Protein AF-X1E341-F1 (afdb_monomer_lite)

Foldseek 3Di:
DPDDPLVVDDDPVNVVVVVVVVVCLQVVQQVCCVPPVVHQDPPDCSNVVNVVSRVVSSVVVVVCVVPPDDDDPVVVCCVCVPPVVVVVVVVVVCVVVVD

Sequence (99 aa):
IVGGPLIEYSGSGLAIYRLMKNMLMFTVPFFLIIVFIGGLRFDGIHLLYGGLKYIGLVALMTVIRNTNPRVRIDQAVKFFWGPMTVIAIIAIILALLGR

Organism: NCBI:txid412755

InterPro domains:
  IPR001694 NADH:ubiquinone oxidoreductase, subunit 1/F420H2 oxidoreductase subunit H [PF00146] (1-95)
  IPR052561 Complex I Subunit 1 [PTHR43359] (3-98)

Secondary structure (DSSP, 8-state):
---GGGGT--HHHHHHHHHHHHHHHHHHHHHHHHHHS-----STHHHHHHHHHHHHHHHHHHHHHHHSPPPPHHHHHHHIIIIIHHHHHHHHHHHHHT-

Structure (mmCIF, N/CA/C/O backbone):
data_AF-X1E341-F1
#
_entry.id   AF-X1E341-F1
#
loop_
_atom_site.group_PDB
_atom_site.id
_atom_site.type_symbol
_atom_site.label_atom_id
_atom_site.label_alt_id
_atom_site.label_comp_id
_atom_site.label_asym_id
_atom_site.label_entity_id
_atom_site.label_seq_id
_atom_site.pdbx_PDB_ins_code
_atom_site.Cartn_x
_atom_site.Cartn_y
_atom_site.Cartn_z
_atom_site.occupancy
_atom_site.B_iso_or_equiv
_atom_site.auth_seq_id
_atom_site.auth_comp_id
_atom_site.auth_asym_id
_atom_site.auth_atom_id
_atom_site.pdbx_PDB_model_num
ATOM 1 N N . ILE A 1 1 ? -13.423 2.663 20.560 1.00 53.91 1 ILE A N 1
ATOM 2 C CA . ILE A 1 1 ? -12.636 1.535 21.108 1.00 53.91 1 ILE A CA 1
ATOM 3 C C . ILE A 1 1 ? -11.196 2.017 21.220 1.00 53.91 1 ILE A C 1
ATOM 5 O O . ILE A 1 1 ? -10.599 2.343 20.198 1.00 53.91 1 ILE A O 1
ATOM 9 N N . VAL A 1 2 ? -10.718 2.214 22.452 1.00 55.06 2 VAL A N 1
ATOM 10 C CA . VAL A 1 2 ? -9.344 2.652 22.752 1.00 55.06 2 VAL A CA 1
ATOM 11 C C . VAL A 1 2 ? -8.387 1.504 22.393 1.00 55.06 2 VAL A C 1
ATOM 13 O O . VAL A 1 2 ? -8.775 0.341 22.450 1.00 55.06 2 VAL A O 1
ATOM 16 N N . GLY A 1 3 ? -7.217 1.842 21.848 1.00 68.00 3 GLY A N 1
ATOM 17 C CA . GLY A 1 3 ? -6.499 1.031 20.862 1.00 68.00 3 GLY A CA 1
ATOM 18 C C . GLY A 1 3 ? -5.933 -0.310 21.329 1.00 68.00 3 GLY A C 1
ATOM 19 O O . GLY A 1 3 ? -4.728 -0.407 21.481 1.00 68.00 3 GLY A O 1
ATOM 20 N N . GLY A 1 4 ? -6.764 -1.352 21.407 1.00 77.50 4 GLY A N 1
ATOM 21 C CA . GLY A 1 4 ? -6.359 -2.767 21.416 1.00 77.50 4 GLY A CA 1
ATOM 22 C C . GLY A 1 4 ? -5.190 -3.106 22.360 1.00 77.50 4 GLY A C 1
ATOM 23 O O . GLY A 1 4 ? -5.028 -2.444 23.377 1.00 77.50 4 GLY A O 1
ATOM 24 N N . PRO A 1 5 ? -4.328 -4.079 22.008 1.00 75.06 5 PRO A N 1
ATOM 25 C CA . PRO A 1 5 ? -3.173 -4.460 22.833 1.00 75.06 5 PRO A CA 1
ATOM 26 C C . PRO A 1 5 ? -2.136 -3.342 23.022 1.00 75.06 5 PRO A C 1
ATOM 28 O O . PRO A 1 5 ? -1.254 -3.440 23.864 1.00 75.06 5 PRO A O 1
ATOM 31 N N . LEU A 1 6 ? -2.202 -2.264 22.230 1.00 75.88 6 LEU A N 1
ATOM 32 C CA . LEU A 1 6 ? -1.189 -1.202 22.234 1.00 75.88 6 LEU A CA 1
ATOM 33 C C . LEU A 1 6 ? -1.169 -0.379 23.515 1.00 75.88 6 LEU A C 1
ATOM 35 O O . LEU A 1 6 ? -0.186 0.311 23.764 1.00 75.88 6 LEU A O 1
ATOM 39 N N . ILE A 1 7 ? -2.252 -0.420 24.284 1.00 78.38 7 ILE A N 1
ATOM 40 C CA . ILE A 1 7 ? -2.379 0.331 25.534 1.00 78.38 7 ILE A CA 1
ATOM 41 C C . ILE A 1 7 ? -1.699 -0.364 26.713 1.00 78.38 7 ILE A C 1
ATOM 43 O O . ILE A 1 7 ? -1.444 0.282 27.722 1.00 78.38 7 ILE A O 1
ATOM 47 N N . GLU A 1 8 ? -1.400 -1.656 26.581 1.00 83.44 8 GLU A N 1
ATOM 48 C CA . GLU A 1 8 ? -0.775 -2.463 27.634 1.00 83.44 8 GLU A CA 1
ATOM 49 C C . GLU A 1 8 ? 0.757 -2.377 27.588 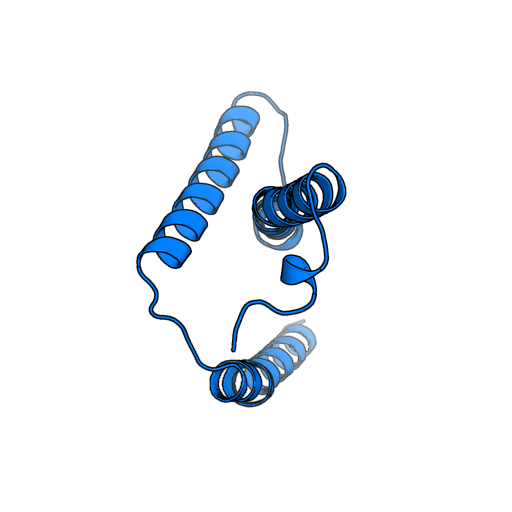1.00 83.44 8 GLU A C 1
ATOM 51 O O . GLU A 1 8 ? 1.432 -2.600 28.591 1.00 83.44 8 GLU A O 1
ATOM 56 N N . TYR A 1 9 ? 1.322 -2.015 26.432 1.00 82.75 9 TYR A N 1
ATOM 57 C CA . TYR A 1 9 ? 2.766 -1.916 26.240 1.00 82.75 9 TYR A CA 1
ATOM 58 C C . TYR A 1 9 ? 3.289 -0.500 26.497 1.00 82.75 9 TYR A C 1
ATOM 60 O O . TYR A 1 9 ? 2.756 0.490 25.997 1.00 82.75 9 TYR A O 1
ATOM 68 N N . SER A 1 10 ? 4.418 -0.410 27.199 1.00 82.88 10 SER A N 1
ATOM 69 C CA . SER A 1 10 ? 5.156 0.833 27.439 1.00 82.88 10 SER A CA 1
ATOM 70 C C . SER A 1 10 ? 6.534 0.818 26.760 1.00 82.88 10 SER A C 1
ATOM 72 O O . SER A 1 10 ? 7.032 -0.230 26.341 1.00 82.88 10 SER A O 1
ATOM 74 N N . GLY A 1 11 ? 7.138 2.005 26.610 1.00 86.88 11 GLY A N 1
ATOM 75 C CA . GLY A 1 11 ? 8.544 2.197 26.230 1.00 86.88 11 GLY A CA 1
ATOM 76 C C . GLY A 1 11 ? 9.015 1.376 25.022 1.00 86.88 11 GLY A C 1
ATOM 77 O O . GLY A 1 11 ? 8.695 1.692 23.874 1.00 86.88 11 GLY A O 1
ATOM 78 N N . SER A 1 12 ? 9.800 0.331 25.293 1.00 85.75 12 SER A N 1
ATOM 79 C CA . SER A 1 12 ? 10.434 -0.529 24.287 1.00 85.75 12 SER A CA 1
ATOM 80 C C . SER A 1 12 ? 9.439 -1.403 23.517 1.00 85.75 12 SER A C 1
ATOM 82 O O . SER A 1 12 ? 9.535 -1.494 22.293 1.00 85.75 12 SER A O 1
ATOM 84 N N . GLY A 1 13 ? 8.443 -1.993 24.188 1.00 85.50 13 GLY A N 1
ATOM 85 C CA . GLY A 1 13 ? 7.434 -2.840 23.538 1.00 85.50 13 GLY A CA 1
ATOM 86 C C . GLY A 1 13 ? 6.587 -2.051 22.537 1.00 85.50 13 GLY A C 1
ATOM 87 O O . GLY A 1 13 ? 6.35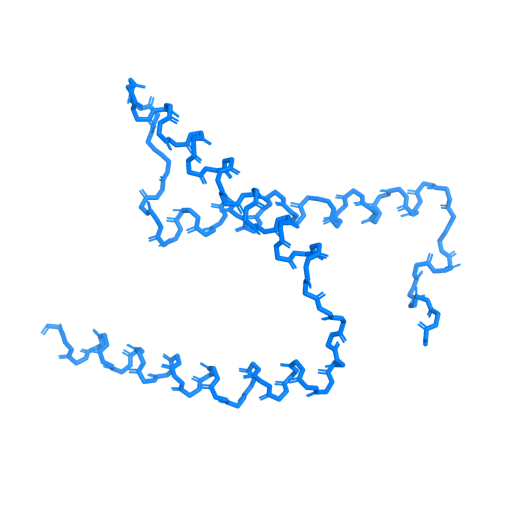5 -2.489 21.408 1.00 85.50 13 GLY A O 1
ATOM 88 N N . LEU A 1 14 ? 6.218 -0.821 22.906 1.00 86.94 14 LEU A N 1
ATOM 89 C CA . LEU A 1 14 ? 5.515 0.093 22.008 1.00 86.94 14 LEU A CA 1
ATOM 90 C C . LEU A 1 14 ? 6.390 0.510 20.814 1.00 86.94 14 LEU A C 1
A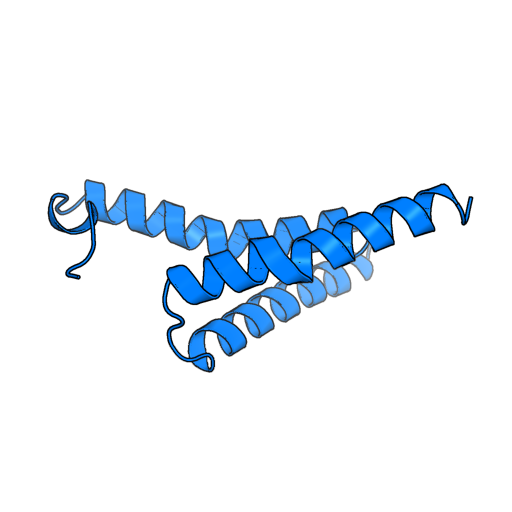TOM 92 O O . LEU A 1 14 ? 5.882 0.634 19.696 1.00 86.94 14 LEU A O 1
ATOM 96 N N . ALA A 1 15 ? 7.693 0.717 21.027 1.00 87.50 15 ALA A N 1
ATOM 97 C CA . ALA A 1 15 ? 8.629 1.069 19.961 1.00 87.50 15 ALA A CA 1
ATOM 98 C C . ALA A 1 15 ? 8.774 -0.061 18.930 1.00 87.50 15 ALA A C 1
ATOM 100 O O . ALA A 1 15 ? 8.668 0.204 17.732 1.00 87.50 15 ALA A O 1
ATOM 101 N N . ILE A 1 16 ? 8.926 -1.312 19.379 1.00 90.19 16 ILE A N 1
ATOM 102 C CA . ILE A 1 16 ? 9.008 -2.489 18.496 1.00 90.19 16 ILE A CA 1
ATOM 103 C C . ILE A 1 16 ? 7.729 -2.625 17.670 1.00 90.19 16 ILE A C 1
ATOM 105 O O . ILE A 1 16 ? 7.788 -2.782 16.451 1.00 90.19 16 ILE A O 1
ATOM 109 N N . TYR A 1 17 ? 6.562 -2.486 18.298 1.00 87.12 17 TYR A N 1
ATOM 110 C CA . TYR A 1 17 ? 5.301 -2.564 17.566 1.00 87.12 17 TYR A CA 1
ATOM 111 C C . TYR A 1 17 ? 5.175 -1.460 16.505 1.00 87.12 17 TYR A C 1
ATOM 113 O O . TYR A 1 17 ? 4.764 -1.709 15.368 1.00 87.12 17 TYR A O 1
ATOM 121 N N . ARG A 1 18 ? 5.535 -0.217 16.852 1.00 86.69 18 ARG A N 1
ATOM 122 C CA . ARG A 1 18 ? 5.529 0.901 15.896 1.00 86.69 18 ARG A CA 1
ATOM 123 C C . ARG A 1 18 ? 6.503 0.655 14.748 1.00 86.69 18 ARG A C 1
ATOM 125 O O . ARG A 1 18 ? 6.144 0.930 13.605 1.00 86.69 18 ARG A O 1
ATOM 132 N N . LEU A 1 19 ? 7.682 0.104 15.033 1.00 90.75 19 LEU A N 1
ATOM 133 C CA . LEU A 1 19 ? 8.655 -0.289 14.020 1.00 90.75 19 LEU A CA 1
ATOM 134 C C . LEU A 1 19 ? 8.053 -1.320 13.061 1.00 90.75 19 LEU A C 1
ATOM 136 O O . LEU A 1 19 ? 8.052 -1.080 11.859 1.00 90.75 19 LEU A O 1
ATOM 140 N N . MET A 1 20 ? 7.455 -2.398 13.574 1.00 90.31 20 MET A N 1
ATOM 141 C CA . MET A 1 20 ? 6.794 -3.414 12.744 1.00 90.31 20 MET A CA 1
ATOM 142 C C . MET A 1 20 ? 5.705 -2.808 11.851 1.00 90.31 20 MET A C 1
ATOM 144 O O . MET A 1 20 ? 5.630 -3.095 10.656 1.00 90.31 20 MET A O 1
ATOM 148 N N . LYS A 1 21 ? 4.875 -1.914 12.400 1.00 87.88 21 LYS A N 1
ATOM 149 C CA . LYS A 1 21 ? 3.825 -1.242 11.625 1.00 87.88 21 LYS A CA 1
ATOM 150 C C . LYS A 1 21 ? 4.394 -0.309 10.553 1.00 87.88 21 LYS A C 1
ATOM 152 O O . LYS A 1 21 ? 3.814 -0.199 9.476 1.00 87.88 21 LYS A O 1
ATOM 157 N N . ASN A 1 22 ? 5.528 0.333 10.817 1.00 89.38 22 ASN A N 1
ATOM 158 C CA . ASN A 1 22 ? 6.228 1.152 9.829 1.00 89.38 22 ASN A CA 1
ATOM 159 C C . ASN A 1 22 ? 6.902 0.292 8.750 1.00 89.38 22 ASN A C 1
ATOM 161 O O . ASN A 1 22 ? 6.854 0.654 7.577 1.00 89.38 22 ASN A O 1
ATOM 165 N N . MET A 1 23 ? 7.442 -0.878 9.104 1.00 92.25 23 MET A N 1
ATOM 166 C CA . MET A 1 23 ? 7.977 -1.837 8.131 1.00 92.25 23 MET A CA 1
ATOM 167 C C . MET A 1 23 ? 6.907 -2.305 7.140 1.00 92.25 23 MET A C 1
ATOM 169 O O . MET A 1 23 ? 7.222 -2.549 5.976 1.00 92.25 23 MET A O 1
ATOM 173 N N . LEU A 1 24 ? 5.634 -2.368 7.546 1.00 91.25 24 LEU A N 1
ATOM 174 C CA . LEU A 1 24 ? 4.531 -2.679 6.632 1.00 91.25 24 LEU A CA 1
ATOM 175 C C . LEU A 1 24 ? 4.383 -1.624 5.523 1.00 91.25 24 LEU A C 1
ATOM 177 O O . LEU A 1 24 ? 4.135 -1.976 4.372 1.00 91.25 24 LEU A O 1
ATOM 181 N N . MET A 1 25 ? 4.586 -0.342 5.845 1.00 87.62 25 MET A N 1
ATOM 182 C CA . MET A 1 25 ? 4.511 0.756 4.873 1.00 87.62 25 MET A CA 1
ATOM 183 C C . MET A 1 25 ? 5.633 0.694 3.827 1.00 87.62 25 MET A C 1
ATOM 185 O O . MET A 1 25 ? 5.460 1.215 2.733 1.00 87.62 25 MET A O 1
ATOM 189 N N . PHE A 1 26 ? 6.744 0.024 4.138 1.00 89.69 26 PHE A N 1
ATOM 190 C CA . PHE A 1 26 ? 7.807 -0.307 3.185 1.00 89.69 26 PHE A CA 1
ATOM 191 C C . PHE A 1 26 ? 7.505 -1.603 2.412 1.00 89.69 26 PHE A C 1
ATOM 193 O O . PHE A 1 26 ? 7.605 -1.660 1.188 1.00 89.69 26 PHE A O 1
ATOM 200 N N . THR A 1 27 ? 7.099 -2.653 3.127 1.00 92.50 27 THR A N 1
ATOM 201 C CA . THR A 1 27 ? 6.990 -4.015 2.581 1.00 92.50 27 THR A CA 1
ATOM 202 C C . THR A 1 27 ? 5.843 -4.148 1.583 1.00 92.50 27 THR A C 1
ATOM 204 O O . THR A 1 27 ? 6.008 -4.779 0.544 1.00 92.50 27 THR A O 1
ATOM 207 N N . VAL A 1 28 ? 4.688 -3.532 1.859 1.00 92.56 28 VAL A N 1
ATOM 208 C CA . VAL A 1 28 ? 3.514 -3.585 0.972 1.00 92.56 28 VAL A CA 1
ATOM 209 C C . VAL A 1 28 ? 3.802 -3.003 -0.419 1.00 92.56 28 VAL A C 1
ATOM 211 O O . VAL A 1 28 ? 3.586 -3.719 -1.399 1.00 92.56 28 VAL A O 1
ATOM 214 N N . PRO A 1 29 ? 4.305 -1.759 -0.563 1.00 91.31 29 PRO A N 1
ATOM 215 C CA . PRO A 1 29 ? 4.592 -1.220 -1.887 1.00 91.31 29 PRO A CA 1
ATOM 216 C C . PRO A 1 29 ? 5.703 -2.001 -2.594 1.00 91.31 29 PRO A C 1
ATOM 218 O O . PRO A 1 29 ? 5.609 -2.247 -3.794 1.00 91.31 29 PRO A O 1
ATOM 221 N N . PHE A 1 30 ? 6.720 -2.458 -1.862 1.00 91.19 30 PHE A N 1
ATOM 222 C CA . PHE A 1 30 ? 7.779 -3.283 -2.437 1.00 91.19 30 PHE A CA 1
ATOM 223 C C . PHE A 1 30 ? 7.237 -4.601 -3.017 1.00 91.19 30 PHE A C 1
ATOM 225 O O . PHE A 1 30 ? 7.538 -4.951 -4.158 1.00 91.19 30 PHE A O 1
ATOM 232 N N . PHE A 1 31 ? 6.365 -5.289 -2.275 1.00 93.06 31 PHE A N 1
ATOM 233 C CA . PHE A 1 31 ? 5.719 -6.524 -2.720 1.00 93.06 31 PHE A CA 1
ATOM 234 C C . PHE A 1 31 ? 4.858 -6.315 -3.974 1.00 93.06 31 PHE A C 1
ATOM 236 O O . PHE A 1 31 ? 4.934 -7.103 -4.918 1.00 93.06 31 PHE A O 1
ATOM 243 N N . LEU A 1 32 ? 4.089 -5.221 -4.029 1.00 92.38 32 LEU A N 1
ATOM 244 C CA . LEU A 1 32 ? 3.268 -4.885 -5.196 1.00 92.38 32 LEU A CA 1
ATOM 245 C C . LEU A 1 32 ? 4.108 -4.669 -6.459 1.00 92.38 32 LEU A C 1
ATOM 247 O O . LEU A 1 32 ? 3.725 -5.127 -7.535 1.00 92.38 32 LEU A O 1
ATOM 251 N N . ILE A 1 33 ? 5.263 -4.010 -6.339 1.00 91.38 33 ILE A N 1
ATOM 252 C CA . ILE A 1 33 ? 6.156 -3.780 -7.482 1.00 91.38 33 ILE A CA 1
ATOM 253 C C . ILE A 1 33 ? 6.680 -5.104 -8.037 1.00 91.38 33 ILE A C 1
ATOM 255 O O . ILE A 1 33 ? 6.715 -5.287 -9.254 1.00 91.38 33 ILE A O 1
ATOM 259 N N . ILE A 1 34 ? 7.057 -6.027 -7.151 1.00 91.19 34 ILE A N 1
ATOM 260 C CA . ILE A 1 34 ? 7.591 -7.336 -7.530 1.00 91.19 34 ILE A CA 1
ATOM 261 C C . ILE A 1 34 ? 6.542 -8.174 -8.254 1.00 91.19 34 ILE A C 1
ATOM 263 O O . ILE A 1 34 ? 6.820 -8.674 -9.340 1.00 91.19 34 ILE A O 1
ATOM 267 N N . VAL A 1 35 ? 5.347 -8.305 -7.677 1.00 91.31 35 VAL A N 1
ATOM 268 C CA . VAL A 1 35 ? 4.326 -9.230 -8.188 1.00 91.31 35 VAL A CA 1
ATOM 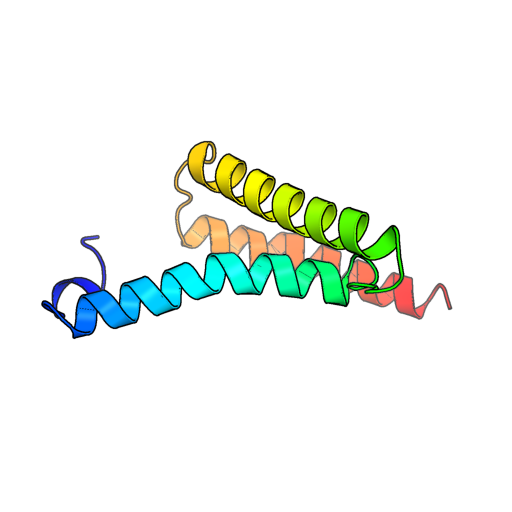269 C C . VAL A 1 35 ? 3.589 -8.667 -9.403 1.00 91.31 35 VAL A C 1
ATOM 271 O O . VAL A 1 35 ? 3.323 -9.407 -10.344 1.00 91.31 35 VAL A O 1
ATOM 274 N N . PHE A 1 36 ? 3.267 -7.369 -9.408 1.00 89.06 36 PHE A N 1
ATOM 275 C CA . PHE A 1 36 ? 2.368 -6.789 -10.413 1.00 89.06 36 PHE A CA 1
ATOM 276 C C . PHE A 1 36 ? 3.050 -5.838 -11.405 1.00 89.06 36 PHE A C 1
ATOM 278 O O . PHE A 1 36 ? 2.568 -5.694 -12.523 1.00 89.06 36 PHE A O 1
ATOM 285 N N . ILE A 1 37 ? 4.159 -5.182 -11.037 1.00 86.81 37 ILE A N 1
ATOM 286 C CA . ILE A 1 37 ? 4.785 -4.105 -11.847 1.00 86.81 37 ILE A CA 1
ATOM 287 C C . ILE A 1 37 ? 6.113 -4.568 -12.490 1.00 86.81 37 ILE A C 1
ATOM 289 O O . ILE A 1 37 ? 6.950 -3.758 -12.913 1.00 86.81 37 ILE A O 1
ATOM 293 N N . GLY A 1 38 ? 6.306 -5.887 -12.586 1.00 83.06 38 GLY A N 1
ATOM 294 C CA . GLY A 1 38 ? 7.436 -6.506 -13.284 1.00 83.06 38 GLY A CA 1
ATOM 295 C C . GLY A 1 38 ? 8.778 -6.403 -12.553 1.00 83.06 38 GLY A C 1
ATOM 296 O O . GLY A 1 38 ? 9.823 -6.485 -13.195 1.00 83.06 38 GLY A O 1
ATOM 297 N N . GLY A 1 39 ? 8.767 -6.200 -11.233 1.00 83.62 39 GLY A N 1
ATOM 298 C CA . GLY A 1 39 ? 9.974 -6.199 -10.409 1.00 83.62 39 GLY A CA 1
ATOM 299 C C . GLY A 1 39 ? 10.865 -4.965 -10.536 1.00 83.62 39 GLY A C 1
ATOM 300 O O . GLY A 1 39 ? 10.522 -3.945 -11.146 1.00 83.62 39 GLY A O 1
ATOM 301 N N . LEU A 1 40 ? 12.029 -5.067 -9.892 1.00 79.69 40 LEU A N 1
ATOM 302 C CA . LEU A 1 40 ? 13.079 -4.055 -9.896 1.00 79.69 40 LEU A CA 1
ATOM 303 C C . LEU A 1 40 ? 14.261 -4.582 -10.703 1.00 79.69 40 LEU A C 1
ATOM 305 O O . LEU A 1 40 ? 14.851 -5.605 -10.363 1.00 79.69 40 LEU A O 1
ATOM 309 N N . ARG A 1 41 ? 14.594 -3.872 -11.780 1.00 77.81 41 ARG A N 1
ATOM 310 C CA . ARG A 1 41 ? 15.788 -4.132 -12.583 1.00 77.81 41 ARG A CA 1
ATOM 311 C C . ARG A 1 41 ? 16.859 -3.133 -12.183 1.00 77.81 41 ARG A C 1
ATOM 313 O O . ARG A 1 41 ? 16.593 -1.934 -12.156 1.00 77.81 41 ARG A O 1
ATOM 320 N N . PHE A 1 42 ? 18.053 -3.631 -11.891 1.00 75.62 42 PHE A N 1
ATOM 321 C CA . PHE A 1 42 ? 19.173 -2.829 -11.393 1.00 75.62 42 PHE A CA 1
ATOM 322 C C . PHE A 1 42 ? 20.186 -2.484 -12.500 1.00 75.62 42 PHE A C 1
ATOM 324 O O . PHE A 1 42 ? 21.331 -2.154 -12.213 1.00 75.62 42 PHE A O 1
ATOM 331 N N . ASP A 1 43 ? 19.758 -2.527 -13.765 1.00 79.62 43 ASP A N 1
ATOM 332 C CA . ASP A 1 43 ? 20.607 -2.246 -14.924 1.00 79.62 43 ASP A CA 1
ATOM 333 C C . ASP A 1 43 ? 20.499 -0.774 -15.353 1.00 79.62 43 ASP A C 1
ATOM 335 O O . ASP A 1 43 ? 19.449 -0.329 -15.827 1.00 79.62 43 ASP A O 1
ATOM 339 N N . GLY A 1 44 ? 21.587 -0.011 -15.225 1.00 81.81 44 GLY A N 1
ATOM 340 C CA . GLY A 1 44 ? 21.708 1.349 -15.768 1.00 81.81 44 GLY A CA 1
ATOM 341 C C . GLY A 1 44 ? 20.532 2.273 -15.411 1.00 81.81 44 GLY A C 1
ATOM 342 O O . GLY A 1 44 ? 20.220 2.489 -14.242 1.00 81.81 44 GLY A O 1
ATOM 343 N N . ILE A 1 45 ? 19.851 2.814 -16.428 1.00 80.44 45 ILE A N 1
ATOM 344 C CA . ILE A 1 45 ? 18.721 3.752 -16.270 1.00 80.44 45 ILE A CA 1
ATOM 345 C C . ILE A 1 45 ? 17.511 3.078 -15.591 1.00 80.44 45 ILE A C 1
ATOM 347 O O . ILE A 1 45 ? 16.703 3.741 -14.939 1.00 80.44 45 ILE A O 1
ATOM 351 N N . HIS A 1 46 ? 17.387 1.749 -15.662 1.00 81.31 46 HIS A N 1
ATOM 352 C CA . HIS A 1 46 ? 16.291 1.032 -15.009 1.00 81.31 46 HIS A CA 1
ATOM 353 C C . HIS A 1 46 ? 16.354 1.103 -13.480 1.00 81.31 46 HIS A C 1
ATOM 355 O O . HIS A 1 46 ? 15.303 1.027 -12.844 1.00 81.31 46 HIS A O 1
ATOM 361 N N . LEU A 1 47 ? 17.533 1.363 -12.901 1.00 82.00 47 LEU A N 1
ATOM 362 C CA . LEU A 1 47 ? 17.684 1.643 -11.474 1.00 82.00 47 LEU A CA 1
ATOM 363 C C . LEU A 1 47 ? 16.896 2.896 -11.058 1.00 82.00 47 LEU A C 1
ATOM 365 O O . LEU A 1 47 ? 16.156 2.872 -10.073 1.00 82.00 47 LEU A O 1
ATOM 369 N N . LEU A 1 48 ? 17.006 3.975 -11.843 1.00 83.12 48 LEU A N 1
ATOM 370 C CA . LEU A 1 48 ? 16.271 5.224 -11.620 1.00 83.12 48 LEU A CA 1
ATOM 371 C C . LEU A 1 48 ? 14.761 5.003 -11.742 1.00 83.12 48 LEU A C 1
ATOM 373 O O . LEU A 1 48 ? 14.000 5.431 -10.875 1.00 83.12 48 LEU A O 1
ATOM 377 N N . TYR A 1 49 ? 14.326 4.275 -12.773 1.00 84.81 49 TYR A N 1
ATOM 378 C CA . TYR A 1 49 ? 12.914 3.928 -12.935 1.00 84.81 49 TYR A CA 1
ATOM 379 C C . TYR A 1 49 ? 12.394 3.034 -11.801 1.00 84.81 49 TYR A C 1
ATOM 381 O O . TYR A 1 49 ? 11.259 3.210 -11.363 1.00 84.81 49 TYR A O 1
ATOM 389 N N . GLY A 1 50 ? 13.207 2.106 -11.289 1.00 84.31 50 GLY A N 1
ATOM 390 C CA . GLY A 1 50 ? 12.870 1.279 -10.130 1.00 84.31 50 GLY A CA 1
ATOM 391 C C . GLY A 1 50 ? 12.663 2.112 -8.864 1.00 84.31 50 GLY A C 1
ATOM 392 O O . GLY A 1 50 ? 11.641 1.968 -8.190 1.00 84.31 50 GLY A O 1
ATOM 393 N N . GLY A 1 51 ? 13.580 3.044 -8.589 1.00 85.62 51 GLY A N 1
ATOM 394 C CA . GLY A 1 51 ? 13.444 4.000 -7.488 1.00 85.62 51 GLY A CA 1
ATOM 395 C C . GLY A 1 51 ? 12.196 4.875 -7.624 1.00 85.62 51 GLY A C 1
ATOM 396 O O . GLY A 1 51 ? 11.447 5.038 -6.661 1.00 85.62 51 GLY A O 1
ATOM 397 N N . LEU A 1 52 ? 11.913 5.371 -8.832 1.00 88.56 52 LEU A N 1
ATOM 398 C CA . LEU A 1 52 ? 10.735 6.196 -9.103 1.00 88.56 52 LEU A CA 1
ATOM 399 C C . LEU A 1 52 ? 9.422 5.425 -8.902 1.00 88.56 52 LEU A C 1
ATOM 401 O O . LEU A 1 52 ? 8.504 5.956 -8.279 1.00 88.56 52 LEU A O 1
ATOM 405 N N . LYS A 1 53 ? 9.338 4.166 -9.365 1.00 88.06 53 LYS A N 1
ATOM 406 C CA . LYS A 1 53 ? 8.184 3.283 -9.105 1.00 88.06 53 LYS A CA 1
ATOM 407 C C . LYS A 1 53 ? 7.929 3.148 -7.604 1.00 88.06 53 LYS A C 1
ATOM 409 O O . LYS A 1 53 ? 6.791 3.273 -7.158 1.00 88.06 53 LYS A O 1
ATOM 414 N N . TYR A 1 54 ? 8.990 2.922 -6.831 1.00 90.31 54 TYR A N 1
ATOM 415 C CA . TYR A 1 54 ? 8.894 2.763 -5.385 1.00 90.31 54 TYR A CA 1
ATOM 416 C C . TYR A 1 54 ? 8.442 4.046 -4.681 1.00 90.31 54 TYR A C 1
ATOM 418 O O . TYR A 1 54 ? 7.452 4.024 -3.949 1.00 90.31 54 TYR A O 1
ATOM 426 N N . ILE A 1 55 ? 9.104 5.174 -4.948 1.00 92.12 55 ILE A N 1
ATOM 427 C CA . ILE A 1 55 ? 8.742 6.472 -4.361 1.00 92.12 55 ILE A CA 1
ATOM 428 C C . ILE A 1 55 ? 7.310 6.854 -4.741 1.00 92.12 55 ILE A C 1
ATOM 430 O O . ILE A 1 55 ? 6.540 7.267 -3.875 1.00 92.12 55 ILE A O 1
ATOM 434 N N . GLY A 1 56 ? 6.925 6.667 -6.006 1.00 92.19 56 GLY A N 1
ATOM 435 C CA . GLY A 1 56 ? 5.575 6.950 -6.484 1.00 92.19 56 GLY A CA 1
ATOM 436 C C . GLY A 1 56 ? 4.510 6.131 -5.753 1.00 92.19 56 GLY A C 1
ATOM 437 O O . GLY A 1 56 ? 3.492 6.680 -5.333 1.00 92.19 56 GLY A O 1
ATOM 438 N N . LEU A 1 57 ? 4.756 4.837 -5.528 1.00 93.06 57 LEU A N 1
ATOM 439 C CA . LEU A 1 57 ? 3.803 3.967 -4.841 1.00 93.06 57 LEU A CA 1
ATOM 440 C C . LEU A 1 57 ? 3.692 4.294 -3.344 1.00 93.06 57 LEU A C 1
ATOM 442 O O . LEU A 1 57 ? 2.585 4.352 -2.810 1.00 93.06 57 LEU A O 1
ATOM 446 N N . VAL A 1 58 ? 4.813 4.577 -2.673 1.00 93.56 58 VAL A N 1
ATOM 447 C CA . VAL A 1 58 ? 4.815 5.036 -1.272 1.00 93.56 58 VAL A CA 1
ATOM 448 C C . VAL A 1 58 ? 4.085 6.374 -1.136 1.00 93.56 58 VAL A C 1
ATOM 450 O O . VAL A 1 58 ? 3.275 6.543 -0.219 1.00 93.56 58 VAL A O 1
ATOM 453 N N . ALA A 1 59 ? 4.325 7.317 -2.051 1.00 93.50 59 ALA A N 1
ATOM 454 C CA . ALA A 1 59 ? 3.643 8.605 -2.068 1.00 93.50 59 ALA A CA 1
ATOM 455 C C . ALA A 1 59 ? 2.131 8.425 -2.255 1.00 93.50 59 ALA A C 1
ATOM 457 O O . ALA A 1 59 ? 1.352 8.963 -1.470 1.00 93.50 59 ALA A O 1
ATOM 458 N N . LEU A 1 60 ? 1.714 7.590 -3.212 1.00 93.62 60 LEU A N 1
ATOM 459 C CA . LEU A 1 60 ? 0.307 7.259 -3.432 1.00 93.62 60 LEU A CA 1
ATOM 460 C C . LEU A 1 60 ? -0.337 6.656 -2.177 1.00 93.62 60 LEU A C 1
ATOM 462 O O . LEU A 1 60 ? -1.386 7.124 -1.736 1.00 93.62 60 LEU A O 1
ATOM 466 N N . MET A 1 61 ? 0.301 5.658 -1.558 1.00 92.31 61 MET A N 1
ATOM 467 C CA . MET A 1 61 ? -0.198 5.053 -0.318 1.00 92.31 61 MET A CA 1
ATOM 468 C C . MET A 1 61 ? -0.302 6.072 0.820 1.00 92.31 61 MET A C 1
ATOM 470 O O . MET A 1 61 ? -1.245 6.022 1.611 1.00 92.31 61 MET A O 1
ATOM 474 N N . THR A 1 62 ? 0.641 7.010 0.897 1.00 92.50 62 THR A N 1
ATOM 475 C CA . THR A 1 62 ? 0.628 8.087 1.893 1.00 92.50 62 THR A CA 1
ATOM 476 C C . THR A 1 62 ? -0.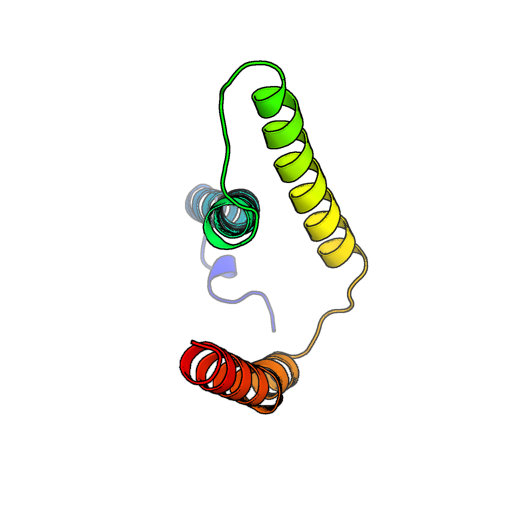545 9.036 1.665 1.00 92.50 62 THR A C 1
ATOM 478 O O . THR A 1 62 ? -1.254 9.359 2.615 1.00 92.50 62 THR A O 1
ATOM 481 N N . VAL A 1 63 ? -0.806 9.432 0.416 1.00 93.69 63 VAL A N 1
ATOM 482 C CA . VAL A 1 63 ? -1.962 10.271 0.062 1.00 93.69 63 VAL A CA 1
ATOM 483 C C . VAL A 1 63 ? -3.268 9.558 0.401 1.00 93.69 63 VAL A C 1
ATOM 485 O O . VAL A 1 63 ? -4.094 10.124 1.109 1.00 93.69 63 VAL A O 1
ATOM 488 N N . ILE A 1 64 ? -3.430 8.291 0.004 1.00 91.88 64 ILE A N 1
ATOM 489 C CA . ILE A 1 64 ? -4.624 7.497 0.339 1.00 91.88 64 ILE A CA 1
ATOM 490 C C . ILE A 1 64 ? -4.823 7.447 1.856 1.00 91.88 64 ILE A C 1
ATOM 492 O O . ILE A 1 64 ? -5.925 7.681 2.347 1.00 91.88 64 ILE A O 1
ATOM 496 N N . ARG A 1 65 ? -3.756 7.186 2.618 1.00 88.94 65 ARG A N 1
ATOM 497 C CA . ARG A 1 65 ? -3.816 7.148 4.082 1.00 88.94 65 ARG A CA 1
ATOM 498 C C . ARG A 1 65 ? -4.235 8.489 4.694 1.00 88.94 65 ARG A C 1
ATOM 500 O O . ARG A 1 65 ? -4.897 8.479 5.728 1.00 88.94 65 ARG A O 1
ATOM 507 N N . ASN A 1 66 ? -3.839 9.606 4.088 1.00 91.56 66 ASN A N 1
ATOM 508 C CA . ASN A 1 66 ? -4.127 10.948 4.592 1.00 91.56 66 ASN A CA 1
ATOM 509 C C . ASN A 1 66 ? -5.518 11.456 4.180 1.00 91.56 66 ASN A C 1
ATOM 511 O O . ASN A 1 66 ? -6.129 12.207 4.934 1.00 91.56 66 ASN A O 1
ATOM 515 N N . THR A 1 67 ? -6.025 11.053 3.012 1.00 91.00 67 THR A N 1
ATOM 516 C CA . THR A 1 67 ? -7.300 11.543 2.463 1.00 91.00 67 THR A CA 1
ATOM 517 C C . THR A 1 67 ? -8.495 10.672 2.851 1.00 91.00 67 THR A C 1
ATOM 519 O O . THR A 1 67 ? -9.611 11.175 2.956 1.00 91.00 67 THR A O 1
ATOM 522 N N . ASN A 1 68 ? -8.303 9.367 3.053 1.00 89.31 68 ASN A N 1
ATOM 523 C CA . ASN A 1 68 ? -9.428 8.442 3.171 1.00 89.31 68 ASN A CA 1
ATOM 524 C C . ASN A 1 68 ? -10.046 8.456 4.591 1.00 89.31 68 ASN A C 1
ATOM 526 O O . ASN A 1 68 ? -9.320 8.250 5.572 1.00 89.31 68 ASN A O 1
ATOM 530 N N . PRO A 1 69 ? -11.372 8.666 4.743 1.00 86.56 69 PRO A N 1
ATOM 531 C CA . PRO A 1 69 ? -12.031 8.606 6.044 1.00 86.56 69 PRO A CA 1
ATOM 532 C C . PRO A 1 69 ? -11.949 7.205 6.662 1.00 86.56 69 PRO A C 1
ATOM 534 O O . PRO A 1 69 ? -11.853 6.186 5.977 1.00 86.56 69 PRO A O 1
ATOM 537 N N . ARG A 1 70 ? -12.005 7.139 7.997 1.00 86.62 70 ARG A N 1
ATOM 538 C CA . ARG A 1 70 ? -11.951 5.863 8.724 1.00 86.62 70 ARG A CA 1
ATOM 539 C C . ARG A 1 70 ? -13.192 5.022 8.417 1.00 86.62 70 ARG A C 1
ATOM 541 O O . ARG A 1 70 ? -14.300 5.396 8.790 1.00 86.62 70 ARG A O 1
ATOM 548 N N . VAL A 1 71 ? -12.984 3.862 7.799 1.00 88.44 71 VAL A N 1
ATOM 549 C CA . VAL A 1 71 ? -14.039 2.883 7.500 1.00 88.44 71 VAL A CA 1
ATOM 550 C C . VAL A 1 71 ? -14.240 1.949 8.695 1.00 88.44 71 VAL A C 1
ATOM 552 O O . VAL A 1 71 ? -13.275 1.554 9.356 1.00 88.44 71 VAL A O 1
ATOM 555 N N . ARG A 1 72 ? -15.494 1.584 8.995 1.00 90.06 72 ARG A N 1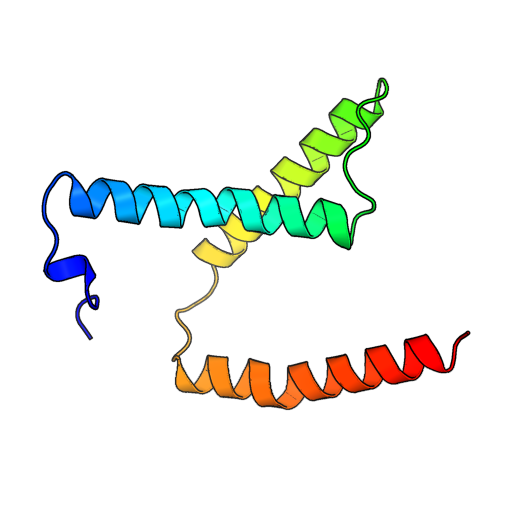
ATOM 556 C CA . ARG A 1 72 ? -15.796 0.602 10.048 1.00 90.06 72 ARG A CA 1
ATOM 557 C C . ARG A 1 72 ? -15.332 -0.791 9.616 1.00 90.06 72 ARG A C 1
ATOM 559 O O . ARG A 1 72 ? -15.480 -1.155 8.453 1.00 90.06 72 ARG A O 1
ATOM 566 N N . ILE A 1 73 ? -14.834 -1.585 10.564 1.00 89.06 73 ILE A N 1
ATOM 567 C CA . ILE A 1 73 ? -14.333 -2.944 10.298 1.00 89.06 73 ILE A CA 1
ATOM 568 C C . ILE A 1 73 ? -15.398 -3.793 9.586 1.00 89.06 73 ILE A C 1
ATOM 570 O O . ILE A 1 73 ? -15.082 -4.411 8.578 1.00 89.06 73 ILE A O 1
ATOM 574 N N . ASP A 1 74 ? -16.665 -3.727 10.008 1.00 92.31 74 ASP A N 1
ATOM 575 C CA . ASP A 1 74 ? -17.760 -4.486 9.378 1.00 92.31 74 ASP A CA 1
ATOM 576 C C . ASP A 1 74 ? -17.935 -4.153 7.887 1.00 92.31 74 ASP A C 1
ATOM 578 O O . ASP A 1 74 ? -18.164 -5.035 7.059 1.00 92.31 74 ASP A O 1
ATOM 582 N N . GLN A 1 75 ? -17.788 -2.874 7.525 1.00 90.06 75 GLN A N 1
ATOM 583 C CA . GLN A 1 75 ? -17.882 -2.413 6.138 1.00 90.06 75 GLN A CA 1
ATOM 584 C C . GLN A 1 75 ? -16.668 -2.864 5.325 1.00 90.06 75 GLN A C 1
ATOM 586 O O . GLN A 1 75 ? -16.831 -3.315 4.194 1.00 90.06 75 GLN A O 1
ATOM 591 N N . ALA A 1 76 ? -15.467 -2.785 5.904 1.00 90.88 76 ALA A N 1
ATOM 592 C CA . ALA A 1 76 ? -14.249 -3.258 5.258 1.00 90.88 76 ALA A CA 1
ATOM 593 C C . ALA A 1 76 ? -14.312 -4.771 4.999 1.00 90.88 76 ALA A C 1
ATOM 595 O O . ALA A 1 76 ? -14.069 -5.210 3.877 1.00 90.88 76 ALA A O 1
ATOM 596 N N . VAL A 1 77 ? -14.711 -5.564 5.999 1.00 94.00 77 VAL A N 1
ATOM 597 C CA . VAL A 1 77 ? -14.864 -7.019 5.864 1.00 94.00 77 VAL A CA 1
ATOM 598 C C . VAL A 1 77 ? -15.902 -7.342 4.795 1.00 94.00 77 VAL A C 1
ATOM 600 O O . VAL A 1 77 ? -15.597 -8.109 3.888 1.00 94.00 77 VAL A O 1
ATOM 603 N N . LYS A 1 78 ? -17.081 -6.705 4.827 1.00 93.62 78 LYS A N 1
ATOM 604 C CA . LYS A 1 78 ? -18.125 -6.914 3.812 1.00 93.62 78 LYS A CA 1
ATOM 605 C C . LYS A 1 78 ? -17.652 -6.558 2.399 1.00 93.62 78 LYS A C 1
ATOM 607 O O . LYS A 1 78 ? -17.989 -7.264 1.453 1.00 93.62 78 LYS A O 1
ATOM 612 N N . PHE A 1 79 ? -16.880 -5.483 2.245 1.00 92.50 79 PHE A N 1
ATOM 613 C CA . PHE A 1 79 ? -16.344 -5.065 0.951 1.00 92.50 79 PHE A CA 1
ATOM 614 C C . PHE A 1 79 ? -15.311 -6.059 0.404 1.00 92.50 79 PHE A C 1
ATOM 616 O O . PHE A 1 79 ? -15.399 -6.460 -0.756 1.00 92.50 79 PHE A O 1
ATOM 623 N N . PHE A 1 80 ? -14.360 -6.491 1.234 1.00 92.12 80 PHE A N 1
ATOM 624 C CA . PHE A 1 80 ? -13.325 -7.422 0.793 1.00 92.12 80 PHE A CA 1
ATOM 625 C C . PHE A 1 80 ? -13.864 -8.839 0.577 1.00 92.12 80 PHE A C 1
ATOM 627 O O . PHE A 1 80 ? -13.517 -9.446 -0.427 1.00 92.12 80 PHE A O 1
ATOM 634 N N . TRP A 1 81 ? -14.737 -9.346 1.451 1.00 92.00 81 TRP A N 1
ATOM 635 C CA . TRP A 1 81 ? -15.300 -10.701 1.346 1.00 92.00 81 TRP A CA 1
ATOM 636 C C . TRP A 1 81 ? -16.471 -10.843 0.373 1.00 92.00 81 TRP A C 1
ATOM 638 O O . TRP A 1 81 ? -16.785 -11.968 -0.009 1.00 92.00 81 TRP A O 1
ATOM 648 N N . GLY A 1 82 ? -17.141 -9.747 0.014 1.00 92.25 82 GLY A N 1
ATOM 649 C CA . GLY A 1 82 ? -18.283 -9.763 -0.896 1.00 92.25 82 GLY A CA 1
ATOM 650 C C . GLY A 1 82 ? -17.865 -9.506 -2.345 1.00 92.25 82 GLY A C 1
ATOM 651 O O . GLY A 1 82 ? -17.500 -10.434 -3.058 1.00 92.25 82 GLY A O 1
ATOM 652 N N . PRO A 1 83 ? -17.933 -8.254 -2.826 1.00 92.94 83 PRO A N 1
ATOM 653 C CA . PRO A 1 83 ? -17.693 -7.954 -4.234 1.00 92.94 83 PRO A CA 1
ATOM 654 C C . PRO A 1 83 ? -16.255 -8.252 -4.681 1.00 92.94 83 PRO A C 1
ATOM 656 O O . PRO A 1 83 ? -16.056 -8.771 -5.777 1.00 92.94 83 PRO A O 1
ATOM 659 N N . MET A 1 84 ? -15.246 -7.959 -3.852 1.00 93.56 84 MET A N 1
ATOM 660 C CA . MET A 1 84 ? -13.843 -8.075 -4.272 1.00 93.56 84 MET A CA 1
ATOM 661 C C . MET A 1 84 ? -13.384 -9.524 -4.464 1.00 93.56 84 MET A C 1
ATOM 663 O O . MET A 1 84 ? -12.686 -9.810 -5.435 1.00 93.56 84 MET A O 1
ATOM 667 N N . THR A 1 85 ? -13.786 -10.449 -3.589 1.00 93.88 85 THR A N 1
ATOM 668 C CA . THR A 1 85 ? -13.510 -11.889 -3.757 1.00 93.88 85 THR A CA 1
ATOM 669 C C . THR A 1 85 ? -14.179 -12.445 -5.006 1.00 93.88 85 THR A C 1
ATOM 671 O O . THR A 1 85 ? -13.536 -13.172 -5.756 1.00 93.88 85 THR A O 1
ATOM 674 N N . VAL A 1 86 ? -15.438 -12.083 -5.269 1.00 95.19 86 VAL A N 1
ATOM 675 C CA . VAL A 1 86 ? -16.161 -12.543 -6.465 1.00 95.19 86 VAL A CA 1
ATOM 676 C C . VAL A 1 86 ? -15.460 -12.064 -7.735 1.00 95.19 86 VAL A C 1
ATOM 678 O O . VAL A 1 86 ? -15.206 -12.867 -8.630 1.00 95.19 86 VAL A O 1
ATOM 681 N N . ILE A 1 87 ? -15.070 -10.787 -7.794 1.00 96.00 87 ILE A N 1
ATOM 682 C CA . ILE A 1 87 ? -14.307 -10.240 -8.926 1.00 96.00 87 ILE A CA 1
ATOM 683 C C . ILE A 1 87 ? -12.962 -10.963 -9.080 1.00 96.00 87 ILE A C 1
ATOM 685 O O . ILE A 1 87 ? -12.579 -11.297 -10.199 1.00 96.00 87 ILE A O 1
ATOM 689 N N . ALA A 1 88 ? -12.262 -11.254 -7.980 1.00 93.75 88 ALA A N 1
ATOM 690 C CA . ALA A 1 88 ? -10.996 -11.985 -8.023 1.00 93.75 88 ALA A CA 1
ATOM 691 C C . ALA A 1 88 ? -11.165 -13.419 -8.556 1.00 93.75 88 ALA A C 1
ATOM 693 O O . ALA A 1 88 ? -10.366 -13.860 -9.378 1.00 93.75 88 ALA A O 1
ATOM 694 N N . ILE A 1 89 ? -12.223 -14.129 -8.150 1.00 95.94 89 ILE A N 1
ATOM 695 C CA . ILE A 1 89 ? -12.541 -15.470 -8.665 1.00 95.94 89 ILE A CA 1
ATOM 696 C C . ILE A 1 89 ? -12.828 -15.407 -10.167 1.00 95.94 89 ILE A C 1
ATOM 698 O O . ILE A 1 89 ? -12.287 -16.212 -10.923 1.00 95.94 89 ILE A O 1
ATOM 702 N N . ILE A 1 90 ? -13.618 -14.427 -10.617 1.00 96.12 90 ILE A N 1
ATOM 703 C CA . ILE A 1 90 ? -13.892 -14.221 -12.046 1.00 96.12 90 ILE A CA 1
ATOM 704 C C . ILE A 1 90 ? -12.591 -13.944 -12.807 1.00 96.12 90 ILE A C 1
ATOM 706 O O . ILE A 1 90 ? -12.366 -14.545 -13.853 1.00 96.12 90 ILE A O 1
ATOM 710 N N . ALA A 1 91 ? -11.711 -13.090 -12.278 1.00 93.50 91 ALA A N 1
ATOM 711 C CA . ALA A 1 91 ? -10.421 -12.797 -12.897 1.00 93.50 91 ALA A CA 1
ATOM 712 C C . ALA A 1 91 ? -9.542 -14.052 -13.029 1.00 93.50 91 ALA A C 1
ATOM 714 O O . ALA A 1 91 ? -8.920 -14.247 -14.069 1.00 93.50 91 ALA A O 1
ATOM 715 N N . ILE A 1 92 ? -9.533 -14.931 -12.019 1.00 94.62 92 ILE A N 1
ATOM 716 C CA . ILE A 1 92 ? -8.814 -16.214 -12.073 1.00 94.62 92 ILE A CA 1
ATOM 717 C C . ILE A 1 92 ? -9.417 -17.127 -13.144 1.00 94.62 92 ILE A C 1
ATOM 719 O O . ILE A 1 92 ? -8.678 -17.683 -13.951 1.00 94.62 92 ILE A O 1
ATOM 723 N N . ILE A 1 93 ? -10.745 -17.265 -13.188 1.00 96.00 93 ILE A N 1
ATOM 724 C CA . ILE A 1 93 ? -11.435 -18.078 -14.200 1.00 96.00 93 ILE A CA 1
ATOM 725 C C . ILE A 1 93 ? -11.097 -17.560 -15.603 1.00 96.00 93 ILE A C 1
ATOM 727 O O . ILE A 1 93 ? -10.654 -18.332 -16.448 1.00 96.00 93 ILE A O 1
ATOM 731 N N . LEU A 1 94 ? -11.225 -16.253 -15.843 1.00 94.94 94 LEU A N 1
ATOM 732 C CA . LEU A 1 94 ? -10.885 -15.637 -17.127 1.00 94.94 94 LEU A CA 1
ATOM 733 C C . LEU A 1 94 ? -9.410 -15.824 -17.493 1.00 94.94 94 LEU A C 1
ATOM 735 O O . LEU A 1 94 ? -9.115 -16.109 -18.648 1.00 94.94 94 LEU A O 1
ATOM 739 N N . ALA A 1 95 ? -8.492 -15.719 -16.531 1.00 93.38 95 ALA A N 1
ATOM 740 C CA . ALA A 1 95 ? -7.071 -15.965 -16.767 1.00 93.38 95 ALA A CA 1
ATOM 741 C C . ALA A 1 95 ? -6.772 -17.430 -17.133 1.00 93.38 95 ALA A C 1
ATOM 743 O O . ALA A 1 95 ? -5.842 -17.691 -17.890 1.00 93.38 95 ALA A O 1
ATOM 744 N N . LEU A 1 96 ? -7.553 -18.387 -16.617 1.00 94.69 96 LEU A N 1
ATOM 745 C CA . LEU A 1 96 ? -7.425 -19.806 -16.963 1.00 94.69 96 LEU A CA 1
ATOM 746 C C . LEU A 1 96 ? -8.064 -20.152 -18.314 1.00 94.69 96 LEU A C 1
ATOM 748 O O . LEU A 1 96 ? -7.551 -21.029 -19.005 1.00 94.69 96 LEU A O 1
ATOM 752 N N . LEU A 1 97 ? -9.172 -19.496 -18.680 1.00 93.25 97 LEU A N 1
ATOM 753 C CA . LEU A 1 97 ? -9.842 -19.695 -19.972 1.00 93.25 97 LEU A CA 1
ATOM 754 C C . LEU A 1 97 ? -9.138 -18.964 -21.117 1.00 93.25 97 LEU A C 1
ATOM 756 O O . LEU A 1 97 ? -9.098 -19.487 -22.223 1.00 93.25 97 LEU A O 1
ATOM 760 N N . GLY A 1 98 ? -8.594 -17.773 -20.863 1.00 81.19 98 GLY A N 1
ATOM 761 C CA . GLY A 1 98 ? -7.859 -16.958 -21.837 1.00 81.19 98 GLY A CA 1
ATOM 762 C C . GLY A 1 98 ? -6.437 -17.448 -22.110 1.00 81.19 98 GLY A C 1
ATOM 763 O O . GLY A 1 98 ? -5.580 -16.642 -22.467 1.00 81.19 98 GLY A O 1
ATOM 764 N N . ARG A 1 99 ? -6.188 -18.736 -21.871 1.00 52.50 99 ARG A N 1
ATOM 765 C CA . ARG A 1 99 ? -4.932 -19.407 -22.180 1.00 52.50 99 ARG A CA 1
ATOM 766 C C . ARG A 1 99 ? -4.756 -19.575 -23.683 1.00 52.50 99 ARG A C 1
ATOM 768 O O . ARG A 1 99 ? -5.770 -19.828 -24.368 1.00 52.50 99 ARG A O 1
#

Radius of gyration: 18.41 Å; chains: 1; bounding box: 40×31×50 Å

pLDDT: mean 87.6, std 8.11, range [52.5, 96.12]